Protein AF-A0A914GQT9-F1 (afdb_monomer)

Sequence (145 aa):
MSERVRVIREMFINALGPTMSNDQKHQLEELINNDTLSKHELNVKIKELCKESGDETMKKYSDIINTFVLNETKILKKLKNVGDRFEPETRMLLPDAAKIYGNQSISYQKEFEQLKELFDNASSVVKSDLKLFGEPFTFIAKDFI

Structure (mmCIF, N/CA/C/O backbone):
data_AF-A0A914GQT9-F1
#
_entry.id   AF-A0A914GQT9-F1
#
loop_
_atom_site.group_PDB
_atom_site.id
_atom_site.type_symbol
_atom_site.label_atom_id
_atom_site.label_alt_id
_atom_site.label_comp_id
_atom_site.label_asym_id
_atom_site.label_entity_id
_atom_site.label_seq_id
_atom_site.pdbx_PDB_ins_code
_atom_site.Cartn_x
_atom_site.Cartn_y
_atom_site.Cartn_z
_atom_site.occupancy
_atom_site.B_iso_or_equiv
_atom_site.auth_seq_id
_atom_site.auth_comp_id
_atom_site.auth_asym_id
_atom_site.auth_atom_id
_atom_site.pdbx_PDB_model_num
ATOM 1 N N . MET A 1 1 ? -10.585 -8.472 -8.591 1.00 59.91 1 MET A N 1
ATOM 2 C CA . MET A 1 1 ? -9.825 -7.881 -7.470 1.00 59.91 1 MET A CA 1
ATOM 3 C C . MET A 1 1 ? -8.425 -8.466 -7.504 1.00 59.91 1 MET A C 1
ATOM 5 O O . MET A 1 1 ? -8.332 -9.683 -7.623 1.00 59.91 1 MET A O 1
ATOM 9 N N . SER A 1 2 ? -7.374 -7.641 -7.492 1.00 66.81 2 SER A N 1
ATOM 10 C CA . SER A 1 2 ? -5.992 -8.148 -7.481 1.00 66.81 2 SER A CA 1
ATOM 11 C C . SER A 1 2 ? -5.634 -8.761 -6.127 1.00 66.81 2 SER A C 1
ATOM 13 O O . SER A 1 2 ? -6.196 -8.385 -5.092 1.00 66.81 2 SER A O 1
ATOM 15 N N . GLU A 1 3 ? -4.680 -9.691 -6.127 1.00 67.12 3 GLU A N 1
ATOM 16 C CA . GLU A 1 3 ? -4.206 -10.349 -4.907 1.00 67.12 3 GLU A CA 1
ATOM 17 C C . GLU A 1 3 ? -3.615 -9.332 -3.927 1.00 67.12 3 GLU A C 1
ATOM 19 O O . GLU A 1 3 ? -3.812 -9.406 -2.715 1.00 67.12 3 GLU A O 1
ATOM 24 N N . ARG A 1 4 ? -2.959 -8.302 -4.461 1.00 66.62 4 ARG A N 1
ATOM 25 C CA . ARG A 1 4 ? -2.413 -7.205 -3.671 1.00 66.62 4 ARG A CA 1
ATOM 26 C C . ARG A 1 4 ? -3.483 -6.428 -2.906 1.00 66.62 4 ARG A C 1
ATOM 28 O O . ARG A 1 4 ? -3.299 -6.145 -1.723 1.00 66.62 4 ARG A O 1
ATOM 35 N N . VAL A 1 5 ? -4.584 -6.075 -3.568 1.00 68.44 5 VAL A N 1
ATOM 36 C CA . VAL A 1 5 ? -5.698 -5.368 -2.920 1.00 68.44 5 VAL A CA 1
ATOM 37 C C . VAL A 1 5 ? -6.286 -6.242 -1.807 1.00 68.44 5 VAL A C 1
ATOM 39 O O . VAL A 1 5 ? -6.544 -5.739 -0.716 1.00 68.44 5 VAL A O 1
ATOM 42 N N . ARG A 1 6 ? -6.388 -7.559 -2.031 1.00 77.44 6 ARG A N 1
ATOM 43 C CA . ARG A 1 6 ? -6.822 -8.525 -1.011 1.00 77.44 6 ARG A CA 1
ATOM 44 C C . ARG A 1 6 ? -5.895 -8.564 0.207 1.00 77.44 6 ARG A C 1
ATOM 46 O O . ARG A 1 6 ? -6.377 -8.420 1.324 1.00 77.44 6 ARG A O 1
ATOM 53 N N . VAL A 1 7 ? -4.580 -8.685 0.014 1.00 76.50 7 VAL A N 1
ATOM 54 C CA . VAL A 1 7 ? -3.605 -8.743 1.123 1.00 76.50 7 VAL A CA 1
ATOM 55 C C . VAL A 1 7 ? -3.626 -7.465 1.967 1.00 76.50 7 VAL A C 1
ATOM 57 O O . VAL A 1 7 ? -3.568 -7.532 3.195 1.00 76.50 7 VAL A O 1
ATOM 60 N N . ILE A 1 8 ? -3.731 -6.294 1.330 1.00 75.81 8 ILE A N 1
ATOM 61 C CA . ILE A 1 8 ? -3.830 -5.012 2.045 1.00 75.81 8 ILE A CA 1
ATOM 62 C C . ILE A 1 8 ? -5.115 -4.975 2.884 1.00 75.81 8 ILE A C 1
ATOM 64 O O . ILE A 1 8 ? -5.066 -4.614 4.059 1.00 75.81 8 ILE A O 1
ATOM 68 N N . ARG A 1 9 ? -6.247 -5.404 2.310 1.00 80.56 9 ARG A N 1
ATOM 69 C CA . ARG A 1 9 ? -7.538 -5.501 3.010 1.00 80.56 9 ARG A CA 1
ATOM 70 C C . ARG A 1 9 ? -7.456 -6.428 4.223 1.00 80.56 9 ARG A C 1
ATOM 72 O O . ARG A 1 9 ? -7.802 -6.019 5.329 1.00 80.56 9 ARG A O 1
ATOM 79 N N . GLU A 1 10 ? -6.945 -7.643 4.037 1.00 83.50 10 GLU A N 1
ATOM 80 C CA . GLU A 1 10 ? -6.802 -8.637 5.107 1.00 83.50 10 GLU A CA 1
ATOM 81 C C . GLU A 1 10 ? -5.892 -8.143 6.235 1.00 83.50 10 GLU A C 1
ATOM 83 O O . GLU A 1 10 ? -6.184 -8.374 7.406 1.00 83.50 10 GLU A O 1
ATOM 88 N N . MET A 1 11 ? -4.820 -7.413 5.914 1.00 84.12 11 MET A N 1
ATOM 89 C CA . MET A 1 11 ? -3.932 -6.830 6.920 1.00 84.12 11 MET A CA 1
ATOM 90 C C . MET A 1 11 ? -4.673 -5.851 7.840 1.00 84.12 11 MET A C 1
ATOM 92 O O . MET A 1 11 ? -4.552 -5.960 9.061 1.00 84.12 11 MET A O 1
ATOM 96 N N . PHE A 1 12 ? -5.456 -4.924 7.276 1.00 86.94 12 PHE A N 1
ATOM 97 C CA . PHE A 1 12 ? -6.241 -3.975 8.070 1.00 86.94 12 PHE A CA 1
ATOM 98 C C . PHE A 1 12 ? -7.328 -4.680 8.888 1.00 86.94 12 PHE A C 1
ATOM 100 O O . PHE A 1 12 ? -7.436 -4.413 10.085 1.00 86.94 12 PHE A O 1
ATOM 107 N N . ILE A 1 13 ? -8.077 -5.616 8.291 1.00 88.94 13 ILE A N 1
ATOM 108 C CA . ILE A 1 13 ? -9.122 -6.379 8.999 1.00 88.94 13 ILE A CA 1
ATOM 109 C C . ILE A 1 13 ? -8.525 -7.162 10.170 1.00 88.94 13 ILE A C 1
ATOM 111 O O . ILE A 1 13 ? -9.014 -7.064 11.293 1.00 88.94 13 ILE A O 1
ATOM 115 N N . ASN A 1 14 ? -7.455 -7.922 9.934 1.00 88.69 14 ASN A N 1
ATOM 116 C CA . ASN A 1 14 ? -6.885 -8.810 10.946 1.00 88.69 14 ASN A CA 1
ATOM 117 C C . ASN A 1 14 ? -6.236 -8.038 12.097 1.00 88.69 14 ASN A C 1
ATOM 119 O O . ASN A 1 14 ? -6.279 -8.481 13.245 1.00 88.69 14 ASN A O 1
ATOM 123 N N . ALA A 1 15 ? -5.628 -6.889 11.803 1.00 88.62 15 ALA A N 1
ATOM 124 C CA . ALA A 1 15 ? -4.958 -6.091 12.817 1.00 88.62 15 ALA A CA 1
ATOM 125 C C . ALA A 1 15 ? -5.938 -5.220 13.620 1.00 88.62 15 ALA A C 1
ATOM 127 O O . ALA A 1 15 ? -5.841 -5.179 14.848 1.00 88.62 15 ALA A O 1
ATOM 128 N N . LEU A 1 16 ? -6.878 -4.543 12.952 1.00 92.31 16 LEU A N 1
ATOM 129 C CA . LEU A 1 16 ? -7.784 -3.578 13.586 1.00 92.31 16 LEU A CA 1
ATOM 130 C C . LEU A 1 16 ? -9.098 -4.204 14.051 1.00 92.31 16 LEU A C 1
ATOM 132 O O . LEU A 1 16 ? -9.618 -3.831 15.098 1.00 92.31 16 LEU A O 1
ATOM 136 N N . GLY A 1 17 ? -9.619 -5.185 13.314 1.00 89.88 17 GLY A N 1
ATOM 137 C CA . GLY A 1 17 ? -10.896 -5.829 13.609 1.00 89.88 17 GLY A CA 1
ATOM 138 C C . GLY A 1 17 ? -11.024 -6.287 15.065 1.00 89.88 17 GLY A C 1
ATOM 139 O O . GLY A 1 17 ? -12.020 -5.953 15.699 1.00 89.88 17 GLY A O 1
ATOM 140 N N . PRO A 1 18 ? -10.035 -6.975 15.665 1.00 92.88 18 PRO A N 1
ATOM 141 C CA . PRO A 1 18 ? -10.141 -7.439 17.049 1.00 92.88 18 PRO A CA 1
ATOM 142 C C . PRO A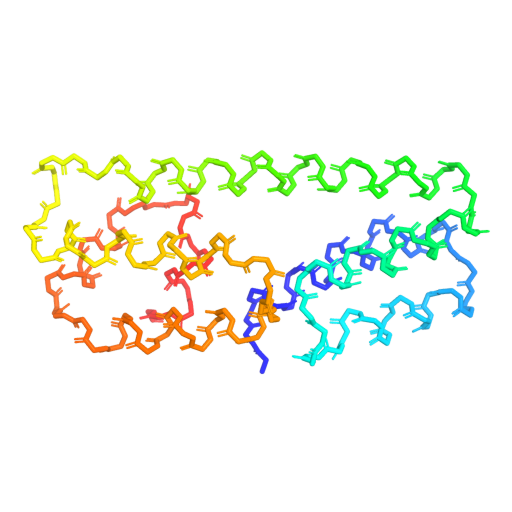 1 18 ? -10.364 -6.343 18.106 1.00 92.88 18 PRO A C 1
ATOM 144 O O . PRO A 1 18 ? -10.824 -6.671 19.195 1.00 92.88 18 PRO A O 1
ATOM 147 N N . THR A 1 19 ? -10.050 -5.076 17.816 1.00 92.12 19 THR A N 1
ATOM 148 C CA . THR A 1 19 ? -10.181 -3.947 18.761 1.00 92.12 19 THR A CA 1
ATOM 149 C C . THR A 1 19 ? -11.346 -3.015 18.432 1.00 92.12 19 THR A C 1
ATOM 151 O O . THR A 1 19 ? -11.537 -2.003 19.100 1.00 92.12 19 THR A O 1
ATOM 154 N N . MET A 1 20 ? -12.130 -3.348 17.408 1.00 93.94 20 MET A N 1
ATOM 155 C CA . MET A 1 20 ? -13.268 -2.566 16.936 1.00 93.94 20 MET A CA 1
ATOM 156 C C . MET A 1 20 ? -14.601 -3.221 17.322 1.00 93.94 20 MET A C 1
ATOM 158 O O . MET A 1 20 ? -14.709 -4.450 17.421 1.00 93.94 20 MET A O 1
ATOM 162 N N . SER A 1 21 ? -15.644 -2.403 17.497 1.00 94.38 21 SER A N 1
ATOM 163 C CA . SER A 1 21 ? -17.026 -2.893 17.608 1.00 94.38 21 SER A CA 1
ATOM 164 C C . SER A 1 21 ? -17.496 -3.534 16.293 1.00 94.38 21 SER A C 1
ATOM 166 O O . SER A 1 21 ? -16.861 -3.377 15.253 1.00 94.38 21 SER A O 1
ATOM 168 N N . ASN A 1 22 ? -18.620 -4.256 16.305 1.00 93.75 22 ASN A N 1
ATOM 169 C CA . ASN A 1 22 ? -19.157 -4.856 15.075 1.00 93.75 22 ASN A CA 1
ATOM 170 C C . ASN A 1 22 ? -19.532 -3.800 14.024 1.00 93.75 22 ASN A C 1
ATOM 172 O O . ASN A 1 22 ? -19.224 -3.989 12.851 1.00 93.75 22 ASN A O 1
ATOM 176 N N . ASP A 1 23 ? -20.105 -2.673 14.448 1.00 94.44 23 ASP A N 1
ATOM 177 C CA . ASP A 1 23 ? -20.438 -1.569 13.543 1.00 94.44 23 ASP A CA 1
ATOM 178 C C . ASP A 1 23 ? -19.169 -0.955 12.936 1.00 94.44 23 ASP A C 1
ATOM 180 O O . ASP A 1 23 ? -19.098 -0.715 11.734 1.00 94.44 23 ASP A O 1
ATOM 184 N N . GLN A 1 24 ? -18.122 -0.774 13.747 1.00 93.75 24 GLN A N 1
ATOM 185 C CA . GLN A 1 24 ? -16.835 -0.249 13.284 1.00 93.75 24 GLN A CA 1
ATOM 186 C C . GLN A 1 24 ? -16.108 -1.226 12.357 1.00 93.75 24 GLN A C 1
ATOM 188 O O . GLN A 1 24 ? -15.501 -0.800 11.381 1.00 93.75 24 GLN A O 1
ATOM 193 N N . LYS A 1 25 ? -16.192 -2.537 12.609 1.00 93.19 25 LYS A N 1
ATOM 194 C CA . LYS A 1 25 ? -15.680 -3.559 11.682 1.00 93.19 25 LYS A CA 1
ATOM 195 C C . LYS A 1 25 ? -16.378 -3.473 10.333 1.00 93.19 25 LYS A C 1
ATOM 197 O O . LYS A 1 25 ? -15.705 -3.519 9.310 1.00 93.19 25 LYS A O 1
ATOM 202 N N . HIS A 1 26 ? -17.699 -3.310 10.334 1.00 93.00 26 HIS A N 1
ATOM 203 C CA . HIS A 1 26 ? -18.456 -3.173 9.098 1.00 93.00 26 HIS A CA 1
ATOM 204 C C . HIS A 1 26 ? -18.046 -1.912 8.328 1.00 93.00 26 HIS A C 1
ATOM 206 O O . HIS A 1 26 ? -17.745 -1.987 7.142 1.00 93.00 26 HIS A O 1
ATOM 212 N N . GLN A 1 27 ? -17.912 -0.775 9.017 1.00 93.62 27 GLN A N 1
ATOM 213 C CA . GLN A 1 27 ? -17.402 0.460 8.412 1.00 93.62 27 GLN A CA 1
ATOM 214 C C . GLN A 1 27 ? -15.971 0.303 7.882 1.00 93.62 27 GLN A C 1
ATOM 216 O O . GLN A 1 27 ? -15.658 0.786 6.795 1.00 93.62 27 GLN A O 1
ATOM 221 N N . LEU A 1 28 ? -15.095 -0.392 8.616 1.00 92.69 28 LEU A N 1
ATOM 222 C CA . LEU A 1 28 ? -13.744 -0.699 8.153 1.00 92.69 28 LEU A CA 1
ATOM 223 C C . LEU A 1 28 ? -13.793 -1.515 6.859 1.00 92.69 28 LEU A C 1
ATOM 225 O O . LEU A 1 28 ? -13.101 -1.162 5.908 1.00 92.69 28 LEU A O 1
ATOM 229 N N . GLU A 1 29 ? -14.613 -2.567 6.811 1.00 90.81 29 GLU A N 1
ATOM 230 C CA . GLU A 1 29 ? -14.820 -3.401 5.624 1.00 90.81 29 GLU A CA 1
ATOM 231 C C . GLU A 1 29 ? -15.344 -2.590 4.434 1.00 90.81 29 GLU A C 1
ATOM 233 O O . GLU A 1 29 ? -14.831 -2.733 3.324 1.00 90.81 29 GLU A O 1
ATOM 238 N N . GLU A 1 30 ? -16.315 -1.703 4.639 1.00 91.75 30 GLU A N 1
ATOM 239 C CA . GLU A 1 30 ? -16.822 -0.816 3.587 1.00 91.75 30 GLU A CA 1
ATOM 240 C C . GLU A 1 30 ? -15.734 0.121 3.053 1.00 91.75 30 GLU A C 1
ATOM 242 O O . GLU A 1 30 ? -15.581 0.266 1.838 1.00 91.75 30 GLU A O 1
ATOM 247 N N . LEU A 1 31 ? -14.940 0.728 3.944 1.00 91.31 31 LEU A N 1
ATOM 248 C CA . LEU A 1 31 ? -13.851 1.626 3.564 1.00 91.31 31 LEU A CA 1
ATOM 249 C C . LEU A 1 31 ? -12.793 0.902 2.729 1.00 91.31 31 LEU A C 1
ATOM 251 O O . LEU A 1 31 ? -12.449 1.367 1.645 1.00 91.31 31 LEU A O 1
ATOM 255 N N . ILE A 1 32 ? -12.290 -0.242 3.196 1.00 86.31 32 ILE A N 1
ATOM 256 C CA . ILE A 1 32 ? -11.214 -0.970 2.503 1.00 86.31 32 ILE A CA 1
ATOM 257 C C . ILE A 1 32 ? -11.681 -1.618 1.194 1.00 86.31 32 ILE A C 1
ATOM 259 O O . ILE A 1 32 ? -10.856 -1.872 0.312 1.00 86.31 32 ILE A O 1
ATOM 263 N N . ASN A 1 33 ? -12.985 -1.891 1.063 1.00 85.94 33 ASN A N 1
ATOM 264 C CA . ASN A 1 33 ? -13.589 -2.414 -0.159 1.00 85.94 33 ASN A CA 1
ATOM 265 C C . ASN A 1 33 ? -13.954 -1.318 -1.170 1.00 85.94 33 ASN A C 1
ATOM 267 O O . ASN A 1 33 ? -14.358 -1.634 -2.289 1.00 85.94 33 ASN A O 1
ATOM 271 N N . ASN A 1 34 ? -13.790 -0.044 -0.810 1.00 87.00 34 ASN A N 1
ATOM 272 C CA . ASN A 1 34 ? -14.093 1.071 -1.686 1.00 87.00 34 ASN A CA 1
ATOM 273 C C . ASN A 1 34 ? -12.945 1.343 -2.675 1.00 87.00 34 ASN A C 1
ATOM 275 O O . ASN A 1 34 ? -11.945 1.979 -2.346 1.00 87.00 34 ASN A O 1
ATOM 279 N N . ASP A 1 35 ? -13.135 0.923 -3.925 1.00 84.25 35 ASP A N 1
ATOM 280 C CA . ASP A 1 35 ? -12.145 1.090 -4.999 1.00 84.25 35 ASP A CA 1
ATOM 281 C C . ASP A 1 35 ? -12.077 2.517 -5.579 1.00 84.25 35 ASP A C 1
ATOM 283 O O . ASP A 1 35 ? -11.216 2.804 -6.418 1.00 84.25 35 ASP A O 1
ATOM 287 N N . THR A 1 36 ? -12.966 3.417 -5.139 1.00 87.06 36 THR A N 1
ATOM 288 C CA . THR A 1 36 ? -13.031 4.815 -5.603 1.00 87.06 36 THR A CA 1
ATOM 289 C C . THR A 1 36 ? -12.219 5.772 -4.739 1.00 87.06 36 THR A C 1
ATOM 291 O O . THR A 1 36 ? -11.771 6.801 -5.240 1.00 87.06 36 THR A O 1
ATOM 294 N N . LEU A 1 37 ? -11.989 5.431 -3.468 1.00 89.62 37 LEU A N 1
ATOM 295 C CA . LEU A 1 37 ? -11.176 6.250 -2.574 1.00 89.62 37 LEU A CA 1
ATOM 296 C C . LEU A 1 37 ? -9.708 6.194 -2.991 1.00 89.62 37 LEU A C 1
ATOM 298 O O . LEU A 1 37 ? -9.143 5.117 -3.212 1.00 89.62 37 LEU A O 1
ATOM 302 N N . SER A 1 38 ? -9.060 7.356 -3.043 1.00 92.12 38 SER A N 1
ATOM 303 C CA . SER A 1 38 ? -7.605 7.404 -3.160 1.00 92.12 38 SER A CA 1
ATOM 304 C C . SER A 1 38 ? -6.940 6.775 -1.933 1.00 92.12 38 SER A C 1
ATOM 306 O O . SER A 1 38 ? -7.515 6.731 -0.843 1.00 92.12 38 SER A O 1
ATOM 308 N N . LYS A 1 39 ? -5.691 6.315 -2.079 1.00 88.75 39 LYS A N 1
ATOM 309 C 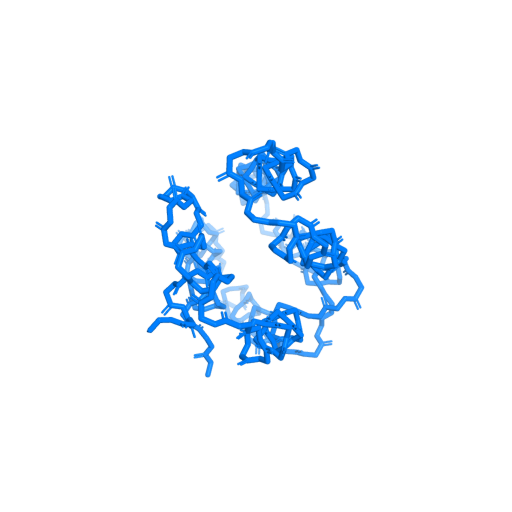CA . LYS A 1 39 ? -4.902 5.791 -0.950 1.00 88.75 39 LYS A CA 1
ATOM 310 C C . LYS A 1 39 ? -4.832 6.787 0.209 1.00 88.75 39 LYS A C 1
ATOM 312 O O . LYS A 1 39 ? -4.927 6.389 1.369 1.00 88.75 39 LYS A O 1
ATOM 317 N N . HIS A 1 40 ? -4.696 8.077 -0.100 1.00 90.69 40 HIS A N 1
ATOM 318 C CA . HIS A 1 40 ? -4.705 9.128 0.908 1.00 90.69 40 HIS A CA 1
ATOM 319 C C . HIS A 1 40 ? -6.046 9.209 1.649 1.00 90.69 40 HIS A C 1
ATOM 321 O O . HIS A 1 40 ? -6.061 9.147 2.876 1.00 90.69 40 HIS A O 1
ATOM 327 N N . GLU A 1 41 ? -7.162 9.301 0.922 1.00 92.88 41 GLU A N 1
ATOM 328 C CA . GLU A 1 41 ? -8.499 9.390 1.523 1.00 92.88 41 GLU A CA 1
ATOM 329 C C . GLU A 1 41 ? -8.838 8.148 2.346 1.00 92.88 41 GLU A C 1
ATOM 331 O O . GLU A 1 41 ? -9.361 8.270 3.452 1.00 92.88 41 GLU A O 1
ATOM 336 N N . LEU A 1 42 ? -8.497 6.959 1.842 1.00 91.31 42 LEU A N 1
ATOM 337 C CA . LEU A 1 42 ? -8.686 5.705 2.561 1.00 91.31 42 LEU A CA 1
ATOM 338 C C . LEU A 1 42 ? -7.940 5.723 3.901 1.00 91.31 42 LEU A C 1
ATOM 340 O O . LEU A 1 42 ? -8.533 5.443 4.941 1.00 91.31 42 LEU A O 1
ATOM 344 N N . ASN A 1 43 ? -6.662 6.113 3.893 1.00 90.19 43 ASN A N 1
ATOM 345 C CA . ASN A 1 43 ? -5.859 6.214 5.112 1.00 90.19 43 ASN A CA 1
ATOM 346 C C . ASN A 1 43 ? -6.432 7.242 6.099 1.00 90.19 43 ASN A C 1
ATOM 348 O O . ASN A 1 43 ? -6.451 6.986 7.301 1.00 90.19 43 ASN A O 1
ATOM 352 N N . VAL A 1 44 ? -6.911 8.393 5.617 1.00 93.06 44 VAL A N 1
ATOM 353 C CA . VAL A 1 44 ? -7.541 9.411 6.475 1.00 93.06 44 VAL A CA 1
ATOM 354 C C . VAL A 1 44 ? -8.793 8.850 7.149 1.00 93.06 44 VAL A C 1
ATOM 356 O O . VAL A 1 44 ? -8.891 8.913 8.373 1.00 93.06 44 VAL A O 1
ATOM 359 N N . LYS A 1 45 ? -9.697 8.222 6.389 1.00 94.75 45 LYS A N 1
ATOM 360 C CA . LYS A 1 45 ? -10.947 7.671 6.932 1.00 94.75 45 LYS A CA 1
ATOM 361 C C . LYS A 1 45 ? -10.716 6.515 7.905 1.00 94.75 45 LYS A C 1
ATOM 363 O O . LYS A 1 45 ? -11.345 6.466 8.957 1.00 94.75 45 LYS A O 1
ATOM 368 N N . ILE A 1 46 ? -9.782 5.609 7.602 1.00 93.44 46 ILE A N 1
ATOM 369 C CA . ILE A 1 46 ? -9.421 4.521 8.528 1.00 93.44 46 ILE A CA 1
ATOM 370 C C . ILE A 1 46 ? -8.817 5.097 9.811 1.00 93.44 46 ILE A C 1
ATOM 372 O O . ILE A 1 46 ? -9.142 4.631 10.901 1.00 93.44 46 ILE A O 1
ATOM 376 N N . LYS A 1 47 ? -7.969 6.127 9.711 1.00 94.25 47 LYS A N 1
ATOM 377 C CA . LYS A 1 47 ? -7.390 6.796 10.883 1.00 94.25 47 LYS A CA 1
ATOM 378 C C . LYS A 1 47 ? -8.463 7.429 11.769 1.00 94.25 47 LYS A C 1
ATOM 380 O O . LYS A 1 47 ? -8.364 7.332 12.990 1.00 94.25 47 LYS A O 1
ATOM 385 N N . GLU A 1 48 ? -9.452 8.089 11.173 1.00 94.75 48 GLU A N 1
ATOM 386 C CA . GLU A 1 48 ? -10.588 8.673 11.894 1.00 94.75 48 GLU A CA 1
ATOM 387 C C . GLU A 1 48 ? -11.388 7.590 12.621 1.00 94.75 48 GLU A C 1
ATOM 389 O O . GLU A 1 48 ? -11.560 7.683 13.836 1.00 94.75 48 GLU A O 1
ATOM 394 N N . LEU A 1 49 ? -11.732 6.506 11.922 1.00 94.06 49 LEU A N 1
ATOM 395 C CA . LEU A 1 49 ? -12.413 5.353 12.509 1.00 94.06 49 LEU A CA 1
ATOM 396 C C . LEU A 1 49 ? -11.625 4.757 13.688 1.00 94.06 49 LEU A C 1
ATOM 398 O O . LEU A 1 49 ? -12.173 4.517 14.760 1.00 94.06 49 LEU A O 1
ATOM 402 N N . CYS A 1 50 ? -10.312 4.574 13.527 1.00 93.69 50 CYS A N 1
ATOM 403 C CA . CYS A 1 50 ? -9.452 4.051 14.589 1.00 93.69 50 CYS A CA 1
ATOM 404 C C . CYS A 1 50 ? -9.416 4.972 15.815 1.00 93.69 50 CYS A C 1
ATOM 406 O O . CYS A 1 50 ? -9.342 4.482 16.942 1.00 93.69 50 CYS A O 1
ATOM 408 N N . LYS A 1 51 ? -9.477 6.294 15.609 1.00 93.25 51 LYS A N 1
ATOM 409 C CA . LYS A 1 51 ? -9.487 7.290 16.687 1.00 93.25 51 LYS A CA 1
ATOM 410 C C . LYS A 1 51 ? -10.769 7.204 17.511 1.00 93.25 51 LYS A C 1
ATOM 412 O O . LYS A 1 51 ? -10.711 7.354 18.727 1.00 93.25 51 LYS A O 1
ATOM 417 N N . GLU A 1 52 ? -11.897 6.933 16.865 1.00 92.56 52 GLU A N 1
ATOM 418 C CA . GLU A 1 52 ? -13.188 6.714 17.527 1.00 92.56 52 GLU A CA 1
ATOM 419 C C . GLU A 1 52 ? -13.242 5.375 18.277 1.00 92.56 52 GLU A C 1
ATOM 421 O O . GLU A 1 52 ? -13.893 5.272 19.315 1.00 92.56 52 GLU A O 1
ATOM 426 N N . SER A 1 53 ? -12.526 4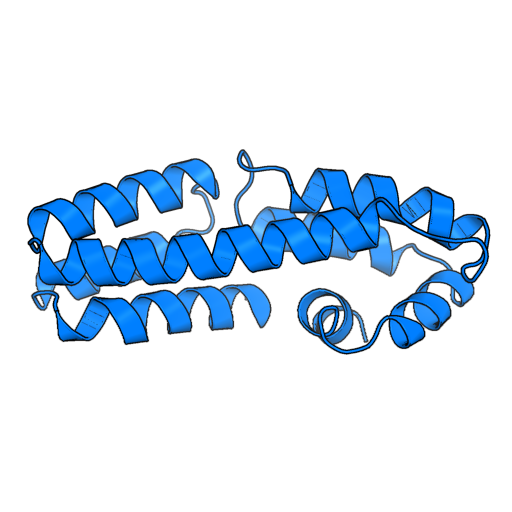.354 17.796 1.00 90.19 53 SER A N 1
ATOM 427 C CA . SER A 1 53 ? -12.399 3.047 18.460 1.00 90.19 53 SER A CA 1
ATOM 428 C C . SER A 1 53 ? -11.491 3.044 19.697 1.00 90.19 53 SER A C 1
ATOM 430 O O . SER A 1 53 ? -11.536 2.088 20.469 1.00 90.19 53 SER A O 1
ATOM 432 N N . GLY A 1 54 ? -10.658 4.071 19.892 1.00 92.12 54 GLY A N 1
ATOM 433 C CA . GLY A 1 54 ? -9.811 4.240 21.077 1.00 92.12 54 GLY A CA 1
ATOM 434 C C . GLY A 1 54 ? -8.316 3.958 20.875 1.00 92.12 54 GLY A C 1
ATOM 435 O O . GLY A 1 54 ? -7.848 3.569 19.802 1.00 92.12 54 GLY A O 1
ATOM 436 N N . ASP A 1 55 ? -7.547 4.175 21.945 1.00 93.00 55 ASP A N 1
ATOM 437 C CA . ASP A 1 55 ? -6.079 4.260 21.897 1.00 93.00 55 ASP A CA 1
ATOM 438 C C . ASP A 1 55 ? -5.388 2.964 21.450 1.00 93.00 55 ASP A C 1
ATOM 440 O O . ASP A 1 55 ? -4.389 3.014 20.728 1.00 93.00 55 ASP A O 1
ATOM 444 N N . GLU A 1 56 ? -5.915 1.795 21.832 1.00 93.44 56 GLU A N 1
ATOM 445 C CA . GLU A 1 56 ? -5.356 0.507 21.399 1.00 93.44 56 GLU A CA 1
ATOM 446 C C . GLU A 1 56 ? -5.459 0.345 19.876 1.00 93.44 56 GLU A C 1
ATOM 448 O O . GLU A 1 56 ? -4.479 -0.008 19.214 1.00 93.44 56 GLU A O 1
ATOM 453 N N . THR A 1 57 ? -6.621 0.668 19.306 1.00 92.56 57 THR A N 1
ATOM 454 C CA . THR A 1 57 ? -6.863 0.608 17.861 1.00 92.56 57 THR A CA 1
ATOM 455 C C . THR A 1 57 ? -5.967 1.596 17.118 1.00 92.56 57 THR A C 1
ATOM 457 O O . THR A 1 57 ? -5.345 1.237 16.117 1.00 92.56 57 THR A O 1
ATOM 460 N N . MET A 1 58 ? -5.808 2.816 17.642 1.00 94.75 58 MET A N 1
ATOM 461 C CA . MET A 1 58 ? -4.885 3.807 17.075 1.00 94.75 58 MET A CA 1
ATOM 462 C C . MET A 1 58 ? -3.422 3.370 17.112 1.00 94.75 58 MET A C 1
ATOM 464 O O . MET A 1 58 ? -2.666 3.659 16.175 1.00 94.75 58 MET A O 1
ATOM 468 N N . LYS A 1 59 ? -3.007 2.658 18.163 1.00 93.56 59 LYS A N 1
ATOM 469 C CA . LYS A 1 59 ? -1.663 2.083 18.237 1.00 93.56 59 LYS A CA 1
ATOM 470 C C . LYS A 1 59 ? -1.461 1.034 17.143 1.00 93.56 59 LYS A C 1
ATOM 472 O O . LYS A 1 59 ? -0.499 1.142 16.386 1.00 93.56 59 LYS A O 1
ATOM 47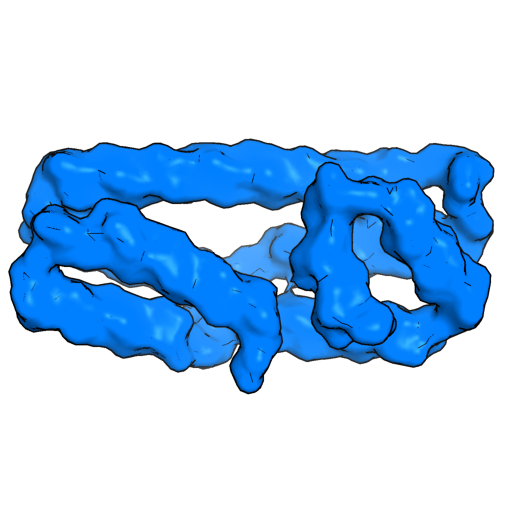7 N N . LYS A 1 60 ? -2.402 0.094 16.988 1.00 92.75 60 LYS A N 1
ATOM 478 C CA . LYS A 1 60 ? -2.341 -0.923 15.923 1.00 92.75 60 LYS A CA 1
ATOM 479 C C . LYS A 1 60 ? -2.337 -0.296 14.530 1.00 92.75 60 LYS A C 1
ATOM 481 O O . LYS A 1 60 ? -1.529 -0.688 13.694 1.00 92.75 60 LYS A O 1
ATOM 486 N N . TYR A 1 61 ? -3.165 0.721 14.295 1.00 92.56 61 TYR A N 1
ATOM 487 C CA . TYR A 1 61 ? -3.145 1.490 13.049 1.00 92.56 61 TYR A CA 1
ATOM 488 C C . TYR A 1 61 ? -1.765 2.103 12.782 1.00 92.56 61 TYR A C 1
ATOM 490 O O . TYR A 1 61 ? -1.227 1.976 11.683 1.00 92.56 61 TYR A O 1
ATOM 498 N N . SER A 1 62 ? -1.155 2.719 13.796 1.00 90.50 62 SER A N 1
ATOM 499 C CA . SER A 1 62 ? 0.175 3.324 13.670 1.00 90.50 62 SER A CA 1
ATOM 500 C C . SER A 1 62 ? 1.251 2.289 13.323 1.00 90.50 62 SER A C 1
ATOM 502 O O . SER A 1 62 ? 2.092 2.553 12.465 1.00 90.50 62 SER A O 1
ATOM 504 N N . ASP A 1 63 ? 1.201 1.097 13.922 1.00 88.62 63 ASP A N 1
ATOM 505 C CA . ASP A 1 63 ? 2.139 0.004 13.635 1.00 88.62 63 ASP A CA 1
ATOM 506 C C . ASP A 1 63 ? 2.007 -0.511 12.189 1.00 88.62 63 ASP A C 1
ATOM 508 O O . ASP A 1 63 ? 3.016 -0.727 11.503 1.00 88.62 63 ASP A O 1
ATOM 512 N N . ILE A 1 64 ? 0.770 -0.638 11.690 1.00 86.38 64 ILE A N 1
ATOM 513 C CA . ILE A 1 64 ? 0.487 -1.004 10.292 1.00 86.38 64 ILE A CA 1
ATOM 514 C C . ILE A 1 64 ? 1.066 0.050 9.349 1.00 86.38 64 ILE A C 1
ATOM 516 O O . ILE A 1 64 ? 1.828 -0.288 8.443 1.00 86.38 64 ILE A O 1
ATOM 520 N N . ILE A 1 65 ? 0.747 1.329 9.570 1.00 84.00 65 ILE A N 1
ATOM 521 C CA . ILE A 1 65 ? 1.195 2.419 8.696 1.00 84.00 65 ILE A CA 1
ATOM 522 C C . ILE A 1 65 ? 2.715 2.547 8.706 1.00 84.00 65 ILE A C 1
ATOM 524 O O . ILE A 1 65 ? 3.312 2.686 7.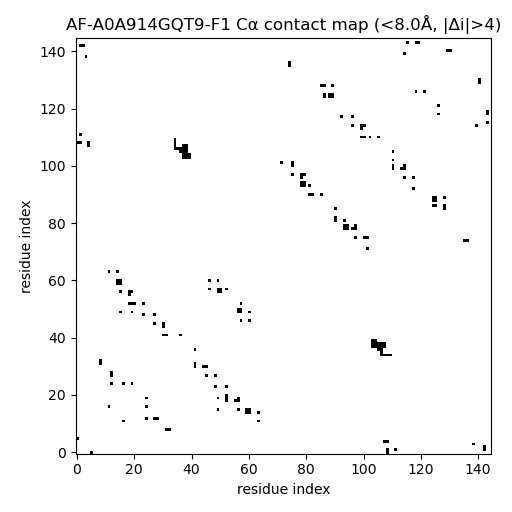643 1.00 84.00 65 ILE A O 1
ATOM 528 N N . ASN A 1 66 ? 3.366 2.431 9.863 1.00 80.69 66 ASN A N 1
ATOM 529 C CA . ASN A 1 66 ? 4.825 2.451 9.939 1.00 80.69 66 ASN A CA 1
ATOM 530 C C . ASN A 1 66 ? 5.444 1.306 9.129 1.00 80.69 66 ASN A C 1
ATOM 532 O O . ASN A 1 66 ? 6.390 1.521 8.368 1.00 80.69 66 ASN A O 1
ATOM 536 N N . THR A 1 67 ? 4.879 0.103 9.230 1.00 77.25 67 THR A N 1
ATOM 537 C CA . THR A 1 67 ? 5.313 -1.046 8.424 1.00 77.25 67 THR A CA 1
ATOM 538 C C . THR A 1 67 ? 5.108 -0.787 6.931 1.00 77.25 67 THR A C 1
ATOM 540 O O . THR A 1 67 ? 5.997 -1.064 6.120 1.00 77.25 67 THR A O 1
ATOM 543 N N . PHE A 1 68 ? 3.966 -0.205 6.560 1.00 74.62 68 PHE A N 1
ATOM 544 C CA . PHE A 1 68 ? 3.631 0.111 5.178 1.00 74.62 68 PHE A CA 1
ATOM 545 C C . PHE A 1 68 ? 4.568 1.165 4.586 1.00 74.62 68 PHE A C 1
ATOM 547 O O . PHE A 1 68 ? 5.153 0.932 3.533 1.00 74.62 68 PHE A O 1
ATOM 554 N N . VAL A 1 69 ? 4.799 2.271 5.296 1.00 71.38 69 VAL A N 1
ATOM 555 C CA . VAL A 1 69 ? 5.707 3.356 4.892 1.00 71.38 69 VAL A CA 1
ATOM 556 C C . VAL A 1 69 ? 7.142 2.854 4.753 1.00 71.38 69 VAL A C 1
ATOM 558 O O . VAL A 1 69 ? 7.830 3.195 3.787 1.00 71.38 69 VAL A O 1
ATOM 561 N N . LEU A 1 70 ? 7.612 2.010 5.678 1.00 69.00 70 LEU A N 1
ATOM 562 C CA . LEU A 1 70 ? 8.943 1.407 5.586 1.00 69.00 70 LEU A CA 1
ATOM 563 C C . LEU A 1 70 ? 9.070 0.506 4.352 1.00 69.00 70 LEU A C 1
ATOM 565 O O . LEU A 1 70 ? 10.093 0.547 3.663 1.00 69.00 70 LEU A O 1
ATOM 569 N N . ASN A 1 71 ? 8.044 -0.289 4.052 1.00 72.19 71 ASN A N 1
ATOM 570 C CA . ASN A 1 71 ? 8.031 -1.160 2.879 1.00 72.19 71 ASN A CA 1
ATOM 571 C C . ASN A 1 71 ? 7.901 -0.368 1.572 1.00 72.19 71 ASN A C 1
ATOM 573 O O . ASN A 1 71 ? 8.667 -0.613 0.643 1.00 72.19 71 ASN A O 1
ATOM 577 N N . GLU A 1 72 ? 7.024 0.632 1.517 1.00 74.31 72 GLU A N 1
ATOM 578 C CA . GLU A 1 72 ? 6.877 1.554 0.389 1.00 74.31 72 GLU A CA 1
ATOM 579 C C . GLU A 1 72 ? 8.187 2.294 0.113 1.00 74.31 72 GLU A C 1
ATOM 581 O O . GLU A 1 72 ? 8.661 2.306 -1.020 1.00 74.31 72 GLU A O 1
ATOM 586 N N . THR A 1 73 ? 8.853 2.807 1.148 1.00 74.88 73 THR A N 1
ATOM 587 C CA . THR A 1 73 ? 10.160 3.463 1.008 1.00 74.88 73 THR A CA 1
ATOM 588 C C . THR A 1 73 ? 11.214 2.504 0.455 1.00 74.88 73 THR A C 1
ATOM 590 O O . THR A 1 73 ? 11.988 2.876 -0.431 1.00 74.88 73 THR A O 1
ATOM 593 N N . LYS A 1 74 ? 11.250 1.252 0.935 1.00 73.88 74 LYS A N 1
ATOM 594 C CA . LYS A 1 74 ? 12.162 0.218 0.413 1.00 73.88 74 LYS A CA 1
ATOM 595 C C . LYS A 1 74 ? 11.878 -0.088 -1.059 1.00 73.88 74 LYS A C 1
ATOM 597 O O . LYS A 1 74 ? 12.826 -0.172 -1.838 1.00 73.88 74 LYS A O 1
ATOM 602 N N . ILE A 1 75 ? 10.610 -0.231 -1.439 1.00 74.81 75 ILE A N 1
ATOM 603 C CA . ILE A 1 75 ? 10.189 -0.509 -2.818 1.00 74.81 75 ILE A CA 1
ATOM 604 C C . ILE A 1 75 ? 10.546 0.670 -3.724 1.00 74.81 75 ILE A C 1
ATOM 606 O O . ILE A 1 75 ? 11.268 0.485 -4.700 1.00 74.81 75 ILE A O 1
ATOM 610 N N . LEU A 1 76 ? 10.157 1.892 -3.357 1.00 75.31 76 LEU A N 1
ATOM 611 C CA . LEU A 1 76 ? 10.474 3.108 -4.107 1.00 75.31 76 LEU A CA 1
ATOM 612 C C . LEU A 1 76 ? 11.983 3.309 -4.260 1.00 75.31 76 LEU A C 1
ATOM 614 O O . LEU A 1 76 ? 12.445 3.675 -5.337 1.00 75.31 76 LEU A O 1
ATOM 618 N N . LYS A 1 77 ? 12.775 3.038 -3.216 1.00 75.19 77 LYS A N 1
ATOM 619 C CA . LYS A 1 77 ? 14.239 3.113 -3.296 1.00 75.19 77 LYS A CA 1
ATOM 620 C C . LYS A 1 77 ? 14.800 2.090 -4.283 1.00 75.19 77 LYS A C 1
ATOM 622 O O . LYS A 1 77 ? 15.705 2.426 -5.037 1.00 75.19 77 LYS A O 1
ATOM 627 N N . LYS A 1 78 ? 14.268 0.865 -4.308 1.00 73.19 78 LYS A N 1
ATOM 628 C CA . LYS A 1 78 ? 14.685 -0.164 -5.273 1.00 73.19 78 LYS A CA 1
ATOM 629 C C . LYS A 1 78 ? 14.255 0.166 -6.708 1.00 73.19 78 LYS A C 1
ATOM 631 O O . LYS A 1 78 ? 15.042 -0.067 -7.616 1.00 73.19 78 LYS A O 1
ATOM 636 N N . LEU A 1 79 ? 13.063 0.736 -6.898 1.00 72.12 79 LEU A N 1
ATOM 637 C CA . LEU A 1 79 ? 12.571 1.188 -8.205 1.00 72.12 79 LEU A CA 1
ATOM 638 C C . LEU A 1 79 ? 13.340 2.404 -8.742 1.00 72.12 79 LEU A C 1
ATOM 640 O O . LEU A 1 79 ? 13.479 2.552 -9.947 1.00 72.12 79 LEU A O 1
ATOM 644 N N . LYS A 1 80 ? 13.841 3.278 -7.860 1.00 70.44 80 LYS A N 1
ATOM 645 C CA . LYS A 1 80 ? 14.637 4.458 -8.240 1.00 70.44 80 LYS A CA 1
ATOM 646 C C . LYS A 1 80 ? 16.119 4.140 -8.444 1.00 70.44 80 LYS A C 1
ATOM 648 O O . LYS A 1 80 ?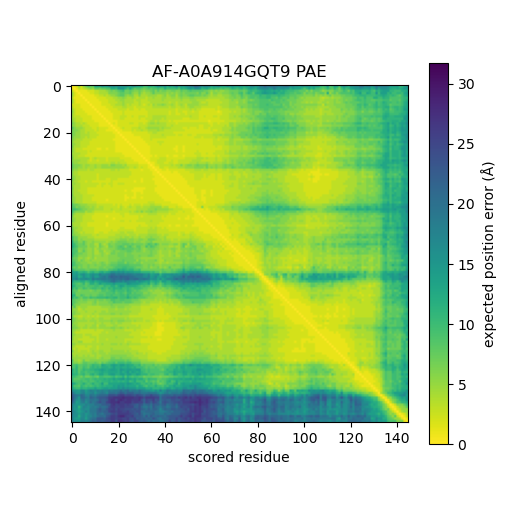 16.755 4.740 -9.300 1.00 70.44 80 LYS A O 1
ATOM 653 N N . ASN A 1 81 ? 16.669 3.196 -7.679 1.00 69.38 81 ASN A N 1
ATOM 654 C CA . ASN A 1 81 ? 18.092 2.843 -7.717 1.00 69.38 81 ASN A CA 1
ATOM 655 C C . ASN A 1 81 ? 18.329 1.588 -8.561 1.00 69.38 81 ASN A C 1
ATOM 657 O O . ASN A 1 81 ? 18.835 0.568 -8.081 1.00 69.38 81 ASN A O 1
ATOM 661 N N . VAL A 1 82 ? 17.931 1.674 -9.824 1.00 68.25 82 VAL A N 1
ATOM 662 C CA . VAL A 1 82 ? 18.113 0.610 -10.806 1.00 68.25 82 VAL A CA 1
ATOM 663 C C . VAL A 1 82 ? 19.548 0.683 -11.324 1.00 68.25 82 VAL A C 1
ATOM 665 O O . VAL A 1 82 ? 19.889 1.563 -12.107 1.00 68.25 82 VAL A O 1
ATOM 668 N N . GLY A 1 83 ? 20.416 -0.195 -10.821 1.00 64.81 83 GLY A N 1
ATOM 669 C CA . GLY A 1 83 ? 21.814 -0.257 -11.258 1.00 64.81 83 GLY A CA 1
ATOM 670 C C . GLY A 1 83 ? 21.976 -0.853 -12.659 1.00 64.81 83 GLY A C 1
ATOM 671 O O . GLY A 1 83 ? 21.021 -1.378 -13.230 1.00 64.81 83 GLY A O 1
ATOM 672 N N . ASP A 1 84 ? 23.210 -0.865 -13.166 1.00 68.88 84 ASP A N 1
ATOM 673 C CA . ASP A 1 84 ? 23.576 -1.396 -14.496 1.00 68.88 84 ASP A CA 1
ATOM 674 C C . ASP A 1 84 ? 23.346 -2.907 -14.673 1.00 68.88 84 ASP A C 1
ATOM 676 O O . ASP A 1 84 ? 23.575 -3.456 -15.742 1.00 68.88 84 ASP A O 1
ATOM 680 N N . ARG A 1 85 ? 22.868 -3.587 -13.627 1.00 71.38 85 ARG A N 1
ATOM 681 C CA . ARG A 1 85 ? 22.463 -4.997 -13.669 1.00 71.38 85 ARG A CA 1
ATOM 682 C C . ARG A 1 85 ? 21.169 -5.252 -14.453 1.00 71.38 85 ARG A C 1
ATOM 684 O O . ARG A 1 85 ? 20.787 -6.406 -14.580 1.00 71.38 85 ARG A O 1
ATOM 691 N N . PHE A 1 86 ? 20.464 -4.195 -14.853 1.00 75.62 86 PHE A N 1
ATOM 692 C CA . PHE A 1 86 ? 19.227 -4.266 -15.621 1.00 75.62 86 PHE A CA 1
ATOM 693 C C . PHE A 1 86 ? 19.432 -3.664 -17.000 1.00 75.62 86 PHE A C 1
ATOM 695 O O . PHE A 1 86 ? 20.142 -2.661 -17.156 1.00 75.62 86 PHE A O 1
ATOM 702 N N . GLU A 1 87 ? 18.749 -4.240 -17.980 1.00 82.44 87 GLU A N 1
ATOM 703 C CA . GLU A 1 87 ? 18.813 -3.770 -19.352 1.00 82.44 87 GLU A CA 1
ATOM 704 C C . GLU A 1 87 ? 18.303 -2.321 -19.457 1.00 82.44 87 GLU A C 1
ATOM 706 O O . GLU A 1 87 ? 17.469 -1.881 -18.651 1.00 82.44 87 GLU A O 1
ATOM 711 N N . PRO A 1 88 ? 18.804 -1.525 -20.422 1.00 84.56 88 PRO A N 1
ATOM 712 C CA . PRO A 1 88 ? 18.421 -0.122 -20.578 1.00 84.56 88 PRO A CA 1
ATOM 713 C C . PRO A 1 88 ? 16.904 0.092 -20.618 1.00 84.56 88 PRO A C 1
ATOM 715 O O . PRO A 1 88 ? 16.401 1.019 -19.988 1.00 84.56 88 PRO A O 1
ATOM 718 N N . GLU A 1 89 ? 16.175 -0.801 -21.286 1.00 81.88 89 GLU A N 1
ATOM 719 C CA . GLU A 1 89 ? 14.715 -0.749 -21.383 1.00 81.88 89 GLU A CA 1
ATOM 720 C C . GLU A 1 89 ? 14.041 -0.858 -20.004 1.00 81.88 89 GLU A C 1
ATOM 722 O O . GLU A 1 89 ? 13.190 -0.042 -19.649 1.00 81.88 89 GLU A O 1
ATOM 727 N N . THR A 1 90 ? 14.491 -1.797 -19.171 1.00 81.00 90 THR A N 1
ATOM 728 C CA . THR A 1 90 ? 14.020 -1.958 -17.790 1.00 81.00 90 THR A CA 1
ATOM 729 C C . THR A 1 90 ? 14.312 -0.708 -16.961 1.00 81.00 90 THR A C 1
ATOM 731 O O . THR A 1 90 ? 13.452 -0.225 -16.221 1.00 81.00 90 THR A O 1
ATOM 734 N N . ARG A 1 91 ? 15.514 -0.134 -17.105 1.00 82.00 91 ARG A N 1
ATOM 735 C CA . ARG A 1 91 ? 15.909 1.099 -16.401 1.00 82.00 91 ARG A CA 1
ATOM 736 C C . ARG A 1 91 ? 15.053 2.305 -16.782 1.00 82.00 91 ARG A C 1
ATOM 738 O O . ARG A 1 91 ? 14.858 3.178 -15.942 1.00 82.00 91 ARG A O 1
ATOM 745 N N . MET A 1 92 ? 14.535 2.350 -18.007 1.00 83.56 92 MET A N 1
ATOM 746 C CA . MET A 1 92 ? 13.646 3.421 -18.463 1.00 83.56 92 MET A CA 1
ATOM 747 C C . MET A 1 92 ? 12.218 3.280 -17.925 1.00 83.56 92 MET A C 1
ATOM 749 O O . MET A 1 92 ? 11.567 4.291 -17.681 1.00 83.56 92 MET A O 1
ATOM 753 N N . LEU A 1 93 ? 11.748 2.053 -17.692 1.00 83.38 93 LEU A N 1
ATOM 754 C CA . LEU A 1 93 ? 10.361 1.764 -17.309 1.00 83.38 93 LEU A CA 1
ATOM 755 C C . LEU A 1 93 ? 10.113 1.847 -15.788 1.00 83.38 93 LEU A C 1
ATOM 757 O O . LEU A 1 93 ? 9.049 2.264 -15.328 1.00 83.38 93 LEU A O 1
ATOM 761 N N . LEU A 1 94 ? 11.112 1.503 -14.972 1.00 81.31 94 LEU A N 1
ATOM 762 C CA . LEU A 1 94 ? 10.993 1.493 -13.506 1.00 81.31 94 LEU A CA 1
ATOM 763 C C . LEU A 1 94 ? 10.763 2.869 -12.841 1.00 81.31 94 LEU A C 1
ATOM 765 O O . LEU A 1 94 ? 10.048 2.910 -11.835 1.00 81.31 94 LEU A O 1
ATOM 769 N N . PRO A 1 95 ? 11.287 4.000 -13.355 1.00 84.38 95 PRO A N 1
ATOM 770 C CA . PRO A 1 95 ? 10.922 5.325 -12.861 1.00 84.38 95 PRO A CA 1
ATOM 771 C C . PRO A 1 95 ? 9.423 5.620 -12.971 1.00 84.38 95 PRO A C 1
ATOM 773 O O . PRO A 1 95 ? 8.859 6.226 -12.059 1.00 84.38 95 PRO A O 1
ATOM 776 N N . ASP A 1 96 ? 8.764 5.174 -14.041 1.00 86.44 96 ASP A N 1
ATOM 777 C CA . ASP A 1 96 ? 7.321 5.363 -14.209 1.00 86.44 96 ASP A CA 1
ATOM 778 C C . ASP A 1 96 ? 6.530 4.437 -13.283 1.00 86.44 96 ASP A C 1
ATOM 780 O O . ASP A 1 96 ? 5.595 4.892 -12.620 1.00 86.44 96 ASP A O 1
ATOM 784 N N . ALA A 1 97 ? 6.991 3.196 -13.091 1.00 84.62 97 ALA A N 1
ATOM 785 C CA . ALA A 1 97 ? 6.457 2.319 -12.049 1.00 84.62 97 ALA A CA 1
ATOM 786 C C . ALA A 1 97 ? 6.579 2.955 -10.649 1.00 84.62 97 ALA A C 1
ATOM 788 O O . ALA A 1 97 ? 5.644 2.888 -9.852 1.00 84.62 97 ALA A O 1
ATOM 789 N N . ALA A 1 98 ? 7.696 3.632 -10.349 1.00 83.38 98 ALA A N 1
ATOM 790 C CA . ALA A 1 98 ? 7.893 4.339 -9.082 1.00 83.38 98 ALA A CA 1
ATOM 791 C C . ALA A 1 98 ? 6.931 5.523 -8.906 1.00 83.38 98 ALA A C 1
ATOM 793 O O . ALA A 1 98 ? 6.468 5.769 -7.790 1.00 83.38 98 ALA A O 1
ATOM 794 N N . LYS A 1 99 ? 6.631 6.261 -9.984 1.00 88.25 99 LYS A N 1
ATOM 795 C CA . LYS A 1 99 ? 5.653 7.360 -9.960 1.00 88.25 99 LYS A CA 1
ATOM 796 C C . LYS A 1 99 ? 4.246 6.837 -9.695 1.00 88.25 99 LYS A C 1
ATOM 798 O O . LYS A 1 99 ? 3.568 7.387 -8.834 1.00 88.25 99 LYS A O 1
ATOM 803 N N . ILE A 1 100 ? 3.836 5.777 -10.396 1.00 88.25 100 ILE A N 1
ATOM 804 C CA . ILE A 1 100 ? 2.521 5.148 -10.213 1.00 88.25 100 ILE A CA 1
ATOM 805 C C . ILE A 1 100 ? 2.397 4.626 -8.779 1.00 88.25 100 ILE A C 1
ATOM 807 O O . ILE A 1 100 ? 1.479 5.012 -8.060 1.00 88.25 100 ILE A O 1
ATOM 811 N N . TYR A 1 101 ? 3.373 3.835 -8.323 1.00 83.75 101 TYR A N 1
ATOM 812 C CA . TYR A 1 101 ? 3.377 3.263 -6.976 1.00 83.75 101 TYR A CA 1
ATOM 813 C C . TYR A 1 101 ? 3.344 4.342 -5.884 1.00 83.75 101 TYR A C 1
ATOM 815 O O . TYR A 1 101 ? 2.599 4.239 -4.915 1.00 83.75 101 TYR A O 1
ATOM 823 N N . GLY A 1 102 ? 4.117 5.419 -6.044 1.00 85.19 102 GLY A N 1
ATOM 824 C CA . GLY A 1 102 ? 4.166 6.523 -5.083 1.00 85.19 102 GLY A CA 1
ATOM 825 C C . GLY A 1 102 ? 2.958 7.466 -5.120 1.00 85.19 102 GLY A C 1
ATOM 826 O O . GLY A 1 102 ? 2.865 8.355 -4.274 1.00 85.19 102 GLY A O 1
ATOM 827 N N . ASN A 1 103 ? 2.039 7.315 -6.078 1.00 89.62 103 ASN A N 1
ATOM 828 C CA . ASN A 1 103 ? 0.921 8.235 -6.253 1.00 89.62 103 ASN A CA 1
ATOM 829 C C . ASN A 1 103 ? -0.159 8.001 -5.189 1.00 89.62 103 ASN A C 1
ATOM 831 O O . ASN A 1 103 ? -0.921 7.045 -5.271 1.00 89.62 103 ASN A O 1
ATOM 835 N N . GLN A 1 104 ? -0.247 8.882 -4.193 1.00 89.31 104 GLN A N 1
ATOM 836 C CA . GLN A 1 104 ? -1.237 8.782 -3.112 1.00 89.31 104 GLN A CA 1
ATOM 837 C C . GLN A 1 104 ? -2.644 9.266 -3.510 1.00 89.31 104 GLN A C 1
ATOM 839 O O . GLN A 1 104 ? -3.591 9.062 -2.752 1.00 89.31 104 GLN A O 1
ATOM 844 N N . SER A 1 105 ? -2.789 9.876 -4.692 1.00 92.69 105 SER A N 1
ATOM 845 C CA . SER A 1 105 ? -4.041 10.448 -5.209 1.00 92.69 105 SER A CA 1
ATOM 846 C C . SER A 1 105 ? -4.869 9.474 -6.053 1.00 92.69 105 SER A C 1
ATOM 848 O O . SER A 1 105 ? -5.935 9.842 -6.532 1.00 92.69 105 SER A O 1
ATOM 850 N N . ILE A 1 106 ? -4.401 8.240 -6.248 1.00 90.56 106 ILE A N 1
ATOM 851 C CA . ILE A 1 106 ? -5.149 7.168 -6.922 1.00 90.56 106 ILE A CA 1
ATOM 852 C C . ILE A 1 106 ? -5.520 6.074 -5.922 1.00 90.56 106 ILE A C 1
ATOM 854 O O . ILE A 1 106 ? -4.904 5.971 -4.860 1.00 90.56 106 ILE A O 1
ATOM 858 N N . SER A 1 107 ? -6.532 5.265 -6.239 1.00 89.19 107 SER A N 1
ATOM 859 C CA . SER A 1 107 ? -6.886 4.092 -5.434 1.00 89.19 107 SER A CA 1
ATOM 860 C C . SER A 1 107 ? -5.878 2.957 -5.632 1.00 89.19 107 SER A C 1
ATOM 862 O O . SER A 1 107 ? -5.165 2.913 -6.638 1.00 89.19 107 SER A O 1
ATOM 864 N N . TYR A 1 108 ? -5.829 1.999 -4.699 1.00 83.69 108 TYR A N 1
ATOM 865 C CA . TYR A 1 108 ? -4.980 0.806 -4.848 1.00 83.69 108 TYR A CA 1
ATOM 866 C C . TYR A 1 108 ? -5.327 -0.006 -6.106 1.00 83.69 108 TYR A C 1
ATOM 868 O O . TYR A 1 108 ? -4.434 -0.547 -6.757 1.00 83.69 108 TYR A O 1
ATOM 876 N N . GLN A 1 109 ? -6.610 -0.057 -6.473 1.00 84.12 109 GLN A N 1
ATOM 877 C CA . GLN A 1 109 ? -7.073 -0.709 -7.695 1.00 84.12 109 GLN A CA 1
ATOM 878 C C . GLN A 1 109 ? -6.58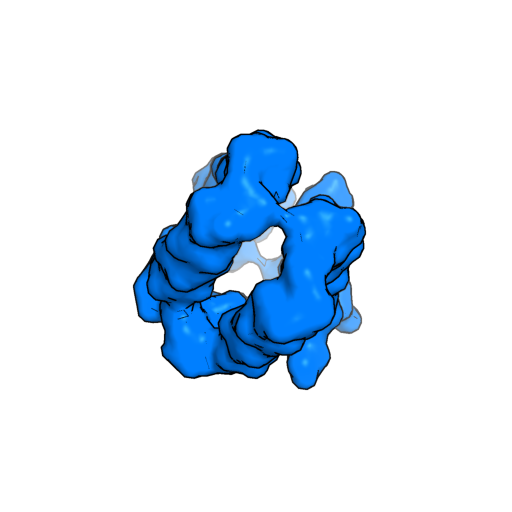1 0.036 -8.945 1.00 84.12 109 GLN A C 1
ATOM 880 O O . GLN A 1 109 ? -6.078 -0.589 -9.877 1.00 84.12 109 GLN A O 1
ATOM 885 N N . LYS A 1 110 ? -6.639 1.374 -8.950 1.00 88.38 110 LYS A N 1
ATOM 886 C CA . LYS A 1 110 ? -6.147 2.164 -10.083 1.00 88.38 110 LYS A CA 1
ATOM 887 C C . LYS A 1 110 ? -4.628 2.100 -10.231 1.00 88.38 110 LYS A C 1
ATOM 889 O O . LYS A 1 110 ? -4.125 2.034 -11.349 1.00 88.38 110 LYS A O 1
ATOM 894 N N . GLU A 1 111 ? -3.904 2.091 -9.115 1.00 86.94 111 GLU A N 1
ATOM 895 C CA . GLU A 1 111 ? -2.460 1.858 -9.106 1.00 86.94 111 GLU A CA 1
ATOM 896 C C . GLU A 1 111 ? -2.122 0.506 -9.737 1.00 86.94 111 GLU A C 1
ATOM 898 O O . GLU A 1 111 ? -1.245 0.422 -10.594 1.00 86.94 111 GLU A O 1
ATOM 903 N N . PHE A 1 112 ? -2.852 -0.543 -9.350 1.00 83.69 112 PHE A N 1
ATOM 904 C CA . PHE A 1 112 ? -2.689 -1.873 -9.918 1.00 83.69 112 PHE A CA 1
ATOM 905 C C . PHE A 1 112 ? -2.898 -1.884 -11.438 1.00 83.69 112 PHE A C 1
ATOM 907 O O . PHE A 1 112 ? -2.056 -2.406 -12.162 1.00 83.69 112 PHE A O 1
ATOM 914 N N . GLU A 1 113 ? -3.978 -1.275 -11.927 1.00 85.00 113 GLU A N 1
ATOM 915 C CA . GLU A 1 113 ? -4.273 -1.184 -13.363 1.00 85.00 113 GLU A CA 1
ATOM 916 C C . GLU A 1 113 ? -3.181 -0.449 -14.144 1.00 85.00 113 GLU A C 1
ATOM 918 O O . GLU A 1 113 ? -2.767 -0.912 -15.202 1.00 85.00 113 GLU A O 1
ATOM 923 N N . GLN A 1 114 ? -2.684 0.670 -13.614 1.00 87.31 114 GLN A N 1
ATOM 924 C CA . GLN A 1 114 ? -1.628 1.448 -14.265 1.00 87.31 114 GLN A CA 1
ATOM 925 C C . GLN A 1 114 ? -0.291 0.702 -14.284 1.00 87.31 114 GLN A C 1
ATOM 927 O O . GLN A 1 114 ? 0.412 0.722 -15.292 1.00 87.31 114 GLN A O 1
ATOM 932 N N . LEU A 1 115 ? 0.063 0.015 -13.192 1.00 82.94 115 LEU A N 1
ATOM 933 C CA . LEU A 1 115 ? 1.245 -0.849 -13.169 1.00 82.94 115 LEU A CA 1
ATOM 934 C C . LEU A 1 115 ? 1.086 -2.015 -14.148 1.00 82.94 115 LEU A C 1
ATOM 936 O O . LEU A 1 115 ? 2.035 -2.346 -14.853 1.00 82.94 115 LEU A O 1
ATOM 940 N N . LYS A 1 116 ? -0.113 -2.599 -14.230 1.00 81.25 116 LYS A N 1
ATOM 941 C CA . LYS A 1 116 ? -0.422 -3.671 -15.176 1.00 81.25 116 LYS A CA 1
ATOM 942 C C . LYS A 1 116 ? -0.203 -3.241 -16.609 1.00 81.25 116 LYS A C 1
ATOM 944 O O . LYS A 1 116 ? 0.537 -3.889 -17.332 1.00 81.25 116 LYS A O 1
ATOM 949 N N . GLU A 1 117 ? -0.809 -2.131 -16.998 1.00 84.62 117 GLU A N 1
ATOM 950 C CA . GLU A 1 117 ? -0.675 -1.581 -18.341 1.00 84.62 117 GLU A CA 1
ATOM 951 C C . GLU A 1 117 ? 0.789 -1.270 -18.688 1.00 84.62 117 GLU A C 1
ATOM 953 O O . GLU A 1 117 ? 1.240 -1.551 -19.800 1.00 84.62 117 GLU A O 1
ATOM 958 N N . LEU A 1 118 ? 1.551 -0.752 -17.720 1.00 84.19 118 LEU A N 1
ATOM 959 C CA . LEU A 1 118 ? 2.973 -0.472 -17.888 1.00 84.19 118 LEU A CA 1
ATOM 960 C C . LEU A 1 118 ? 3.787 -1.750 -18.161 1.00 84.19 118 LEU A C 1
ATOM 962 O O . LEU A 1 118 ? 4.660 -1.746 -19.026 1.00 84.19 118 LEU A O 1
ATOM 966 N N . PHE A 1 119 ? 3.512 -2.844 -17.443 1.00 78.56 119 PHE A N 1
ATOM 967 C CA . PHE A 1 119 ? 4.287 -4.085 -17.548 1.00 78.56 119 PHE A CA 1
ATOM 968 C C . PHE A 1 119 ? 3.773 -5.071 -18.608 1.00 78.56 119 PHE A C 1
ATOM 970 O O . PHE A 1 119 ? 4.576 -5.809 -19.183 1.00 78.56 119 PHE A O 1
ATOM 977 N N . ASP A 1 120 ? 2.477 -5.083 -18.920 1.00 78.00 120 ASP A N 1
ATOM 978 C CA . ASP A 1 120 ? 1.900 -5.941 -19.965 1.00 78.00 120 ASP A CA 1
ATOM 979 C C . ASP A 1 120 ? 2.493 -5.596 -21.336 1.00 78.00 120 ASP A C 1
ATOM 981 O O . ASP A 1 120 ? 2.856 -6.502 -22.095 1.00 78.00 120 ASP A O 1
ATOM 985 N N . ASN A 1 121 ? 2.687 -4.297 -21.585 1.00 75.69 121 ASN A N 1
ATOM 986 C CA . ASN A 1 121 ? 3.299 -3.742 -22.793 1.00 75.69 121 ASN A CA 1
ATOM 987 C C . ASN A 1 121 ? 4.836 -3.798 -22.797 1.00 75.69 121 ASN A C 1
ATOM 989 O O . ASN A 1 121 ? 5.459 -3.440 -23.796 1.00 75.69 121 ASN A O 1
ATOM 993 N N . ALA A 1 122 ? 5.459 -4.232 -21.700 1.00 79.69 122 ALA A N 1
ATOM 994 C CA . ALA A 1 122 ? 6.908 -4.315 -21.611 1.00 79.69 122 ALA A CA 1
ATOM 995 C C . ALA A 1 122 ? 7.455 -5.518 -22.397 1.00 79.69 122 ALA A C 1
ATOM 997 O O . ALA A 1 122 ? 6.804 -6.565 -22.511 1.00 79.69 122 ALA A O 1
ATOM 998 N N . SER A 1 123 ? 8.679 -5.394 -22.917 1.00 81.81 123 SER A N 1
ATOM 999 C CA . SER A 1 123 ? 9.320 -6.481 -23.657 1.00 81.81 123 SER A CA 1
ATOM 1000 C C . SER A 1 123 ? 9.586 -7.717 -22.786 1.00 81.81 123 SER A C 1
ATOM 1002 O O . SER A 1 123 ? 9.583 -7.685 -21.550 1.00 81.81 123 SER A O 1
ATOM 1004 N N . SER A 1 124 ? 9.886 -8.844 -23.436 1.00 80.25 124 SER A N 1
ATOM 1005 C CA . SER A 1 124 ? 10.319 -10.070 -22.753 1.00 80.25 124 SER A CA 1
ATOM 1006 C C . SER A 1 124 ? 11.596 -9.878 -21.929 1.00 80.25 124 SER A C 1
ATOM 1008 O O . SER A 1 124 ? 11.804 -10.607 -20.956 1.00 80.25 124 SER A O 1
ATOM 1010 N N . VAL A 1 125 ? 12.436 -8.906 -22.300 1.00 79.00 125 VAL A N 1
ATOM 1011 C CA . VAL A 1 125 ? 13.651 -8.529 -21.570 1.00 79.00 125 VAL A CA 1
ATOM 1012 C C . VAL A 1 125 ? 13.271 -7.917 -20.227 1.00 79.00 125 VAL A C 1
ATOM 1014 O O . VAL A 1 125 ? 13.684 -8.430 -19.190 1.00 79.00 125 VAL A O 1
ATOM 1017 N N . VAL A 1 126 ? 12.376 -6.926 -20.230 1.00 76.62 126 VAL A N 1
ATOM 1018 C CA . VAL A 1 126 ? 11.863 -6.306 -19.000 1.00 76.62 126 VAL A CA 1
ATOM 1019 C C . VAL A 1 126 ? 11.180 -7.341 -18.107 1.00 76.62 126 VAL A C 1
ATOM 1021 O O . VAL A 1 126 ? 11.446 -7.406 -16.910 1.00 76.62 126 VAL A O 1
ATOM 1024 N N . LYS A 1 127 ? 10.350 -8.220 -18.678 1.00 73.81 127 LYS A N 1
ATOM 1025 C CA . LYS A 1 127 ? 9.684 -9.293 -17.916 1.00 73.81 127 LYS A CA 1
ATOM 1026 C C . LYS A 1 127 ? 10.679 -10.285 -17.301 1.00 73.81 127 LYS A C 1
ATOM 1028 O O . LYS A 1 127 ? 10.419 -10.814 -16.222 1.00 73.81 127 LYS A O 1
ATOM 1033 N N . SER A 1 128 ? 11.812 -10.538 -17.955 1.00 75.44 128 SER A N 1
ATOM 1034 C CA . SER A 1 128 ? 12.875 -11.411 -17.434 1.00 75.44 128 SER A CA 1
ATOM 1035 C C . SER A 1 128 ? 13.673 -10.729 -16.325 1.00 75.44 128 SER A C 1
ATOM 1037 O O . SER A 1 128 ? 13.885 -11.322 -15.268 1.00 75.44 128 SER A O 1
ATOM 1039 N N . ASP A 1 129 ? 14.016 -9.459 -16.513 1.00 73.25 129 ASP A N 1
ATOM 1040 C CA . ASP A 1 129 ? 14.672 -8.623 -15.511 1.00 73.25 129 ASP A CA 1
ATOM 1041 C C . ASP A 1 129 ? 13.828 -8.475 -14.238 1.00 73.25 129 ASP A C 1
ATOM 1043 O O . ASP A 1 129 ? 14.336 -8.561 -13.118 1.00 73.25 129 ASP A O 1
ATOM 1047 N N . LEU A 1 130 ? 12.510 -8.329 -14.379 1.00 68.88 130 LEU A N 1
ATOM 1048 C CA . LEU A 1 130 ? 11.589 -8.243 -13.245 1.00 68.88 130 LEU A CA 1
ATOM 1049 C C . LEU A 1 130 ? 11.534 -9.532 -12.414 1.00 68.88 130 LEU A C 1
ATOM 1051 O O . LEU A 1 130 ? 11.310 -9.463 -11.205 1.00 68.88 130 LEU A O 1
ATOM 1055 N N . LYS A 1 131 ? 11.813 -10.700 -13.005 1.00 66.25 131 LYS A N 1
ATOM 1056 C CA . LYS A 1 131 ? 11.942 -11.960 -12.249 1.00 66.25 131 LYS A CA 1
ATOM 1057 C C . LYS A 1 131 ? 13.186 -11.974 -11.355 1.00 66.25 131 LYS A C 1
ATOM 1059 O O . LYS A 1 131 ? 13.160 -12.601 -10.297 1.00 66.25 131 LYS A O 1
ATOM 1064 N N . LEU A 1 132 ? 14.248 -11.251 -11.727 1.00 60.47 132 LEU A N 1
ATOM 1065 C CA . LEU A 1 132 ? 15.493 -11.149 -10.948 1.00 60.47 132 LEU A CA 1
ATOM 1066 C C . LEU A 1 132 ? 15.348 -10.293 -9.684 1.00 60.47 132 LEU A C 1
ATOM 1068 O O . LEU A 1 132 ? 16.222 -10.311 -8.816 1.00 60.47 132 LEU A O 1
ATOM 1072 N N . PHE A 1 133 ? 14.259 -9.534 -9.550 1.00 58.41 133 PHE A N 1
ATOM 1073 C CA . PHE A 1 133 ? 14.084 -8.627 -8.422 1.00 58.41 133 PHE A CA 1
ATOM 1074 C C . PHE A 1 133 ? 13.866 -9.328 -7.067 1.00 58.41 133 PHE A C 1
ATOM 1076 O O . PHE A 1 133 ? 14.134 -8.693 -6.039 1.00 58.41 133 PHE A O 1
ATOM 1083 N N . GLY A 1 134 ? 13.452 -10.605 -7.046 1.00 49.06 134 GLY A N 1
ATOM 1084 C CA . GLY A 1 134 ? 13.221 -11.388 -5.821 1.00 49.06 134 GLY A CA 1
ATOM 1085 C C . GLY A 1 134 ? 12.210 -10.751 -4.847 1.00 49.06 134 GLY A C 1
ATOM 1086 O O . GLY A 1 134 ? 11.743 -9.630 -5.048 1.00 49.06 134 GLY A O 1
ATOM 1087 N N . GLU A 1 135 ? 11.838 -11.457 -3.774 1.00 45.19 135 GLU A N 1
ATOM 1088 C CA . GLU A 1 135 ? 10.895 -10.971 -2.746 1.00 45.19 135 GLU A CA 1
ATOM 1089 C C . GLU A 1 135 ? 11.479 -9.753 -2.007 1.00 45.19 135 GLU A C 1
ATOM 1091 O O . GLU A 1 135 ? 12.344 -9.871 -1.138 1.00 45.19 135 GLU A O 1
ATOM 1096 N N . PRO A 1 136 ? 11.164 -8.540 -2.482 1.00 44.19 136 PRO A N 1
ATOM 1097 C CA . PRO A 1 136 ? 9.946 -7.829 -2.105 1.00 44.19 136 PRO A CA 1
ATOM 1098 C C . PRO A 1 136 ? 9.094 -7.383 -3.303 1.00 44.19 136 PRO A C 1
ATOM 1100 O O . PRO A 1 136 ? 8.104 -6.680 -3.122 1.00 44.19 136 PRO A O 1
ATOM 1103 N N . PHE A 1 137 ? 9.472 -7.780 -4.521 1.00 45.44 137 PHE A N 1
ATOM 1104 C CA . PHE A 1 137 ? 8.717 -7.493 -5.741 1.00 45.44 137 PHE A CA 1
ATOM 1105 C C . PHE A 1 137 ? 7.702 -8.571 -6.084 1.00 45.44 137 PHE A C 1
ATOM 1107 O O . PHE A 1 137 ? 6.983 -8.401 -7.058 1.00 45.44 137 PHE A O 1
ATOM 1114 N N . THR A 1 138 ? 7.563 -9.634 -5.289 1.00 42.72 138 THR A N 1
ATOM 1115 C CA . THR A 1 138 ? 6.520 -10.648 -5.496 1.00 42.72 138 THR A CA 1
ATOM 1116 C C . THR A 1 138 ? 5.110 -10.058 -5.522 1.00 42.72 138 THR A C 1
ATOM 1118 O O . THR A 1 138 ? 4.253 -10.640 -6.160 1.00 42.72 138 THR A O 1
ATOM 1121 N N . PHE A 1 139 ? 4.864 -8.878 -4.949 1.00 46.16 139 PHE A N 1
ATOM 1122 C CA . PHE A 1 139 ? 3.566 -8.190 -5.044 1.00 46.16 139 PHE A CA 1
ATOM 1123 C C . PHE A 1 139 ? 3.332 -7.425 -6.356 1.00 46.16 139 PHE A C 1
ATOM 1125 O O . PHE A 1 139 ? 2.190 -7.133 -6.681 1.00 46.16 139 PHE A O 1
ATOM 1132 N N . ILE A 1 140 ? 4.392 -7.084 -7.095 1.00 43.47 140 ILE A N 1
ATOM 1133 C CA . ILE A 1 140 ? 4.300 -6.537 -8.459 1.00 43.47 140 ILE A CA 1
ATOM 1134 C C . ILE A 1 140 ? 4.418 -7.696 -9.460 1.00 43.47 140 ILE A C 1
ATOM 1136 O O . ILE A 1 140 ? 3.678 -7.759 -10.421 1.00 43.47 140 ILE A O 1
ATOM 1140 N N . ALA A 1 141 ? 5.284 -8.675 -9.206 1.00 37.09 141 ALA A N 1
ATOM 1141 C CA . ALA A 1 141 ? 5.544 -9.796 -10.097 1.00 37.09 141 ALA A CA 1
ATOM 1142 C C . ALA A 1 141 ? 4.465 -10.900 -10.067 1.00 37.09 141 ALA A C 1
ATOM 1144 O O . ALA A 1 141 ? 4.222 -11.495 -11.107 1.00 37.09 141 ALA A O 1
ATOM 1145 N N . LYS A 1 142 ? 3.792 -11.194 -8.938 1.00 40.34 142 LYS A N 1
ATOM 1146 C CA . LYS A 1 142 ? 2.769 -12.269 -8.889 1.00 40.34 142 LYS A CA 1
ATOM 1147 C C . LYS A 1 142 ? 1.478 -11.941 -9.639 1.00 40.34 142 LYS A C 1
ATOM 1149 O O . LYS A 1 142 ? 0.766 -12.868 -9.993 1.00 40.34 142 LYS A O 1
ATOM 1154 N N . ASP A 1 143 ? 1.179 -10.668 -9.883 1.00 38.06 143 ASP A N 1
ATOM 1155 C CA . ASP A 1 143 ? 0.001 -10.288 -10.669 1.00 38.06 143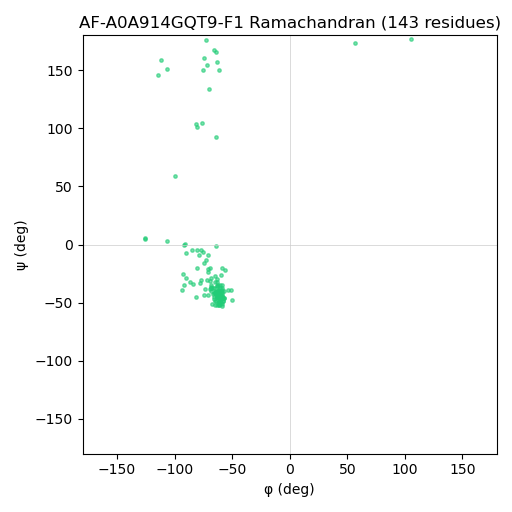 ASP A CA 1
ATOM 1156 C C . ASP A 1 143 ? 0.300 -10.172 -12.189 1.00 38.06 143 ASP A C 1
ATOM 1158 O O . ASP A 1 143 ? -0.632 -9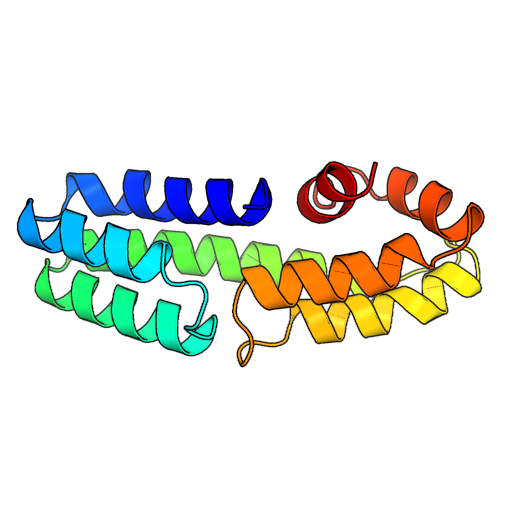.991 -12.976 1.00 38.06 143 ASP A O 1
ATOM 1162 N N . PHE A 1 144 ? 1.575 -10.276 -12.610 1.00 36.97 144 PHE A N 1
ATOM 1163 C CA . PHE A 1 144 ? 2.031 -10.110 -14.010 1.00 36.97 144 PHE A CA 1
ATOM 1164 C C . PHE A 1 144 ? 2.851 -11.294 -14.562 1.00 36.97 144 PHE A C 1
ATOM 1166 O O . PHE A 1 144 ? 3.370 -11.206 -15.679 1.00 36.97 144 PHE A O 1
ATOM 1173 N N . ILE A 1 145 ? 2.992 -12.383 -13.796 1.00 34.41 145 ILE A N 1
ATOM 1174 C CA . ILE A 1 145 ? 3.582 -13.664 -14.231 1.00 34.41 145 ILE A CA 1
ATOM 1175 C C . ILE A 1 145 ? 2.480 -14.714 -14.319 1.00 34.41 145 ILE A C 1
ATOM 1177 O O . ILE A 1 145 ? 1.683 -14.798 -13.361 1.00 34.41 145 ILE A O 1
#

Foldseek 3Di:
DAPLLVVLLCLLCVQQVVLADPVLSVVSNVLSPDQFDFLQRSLVVCCVSQVVSDDSSNVSSVVSVVVVVVLLVVQLCCLQPPDPVADPQLVVLSVVLSVLSPDRRHGPVVSLVVLQVSPVPGDPSNLVVLVVPPPVCCSSNVRND

Nearest PDB structures (foldseek):
  3min-assembly1_A  TM=3.304E-01  e=2.936E+00  Azotobacter vinelandii

pLDDT: mean 80.02, std 14.36, range [34.41, 94.75]

Mean predicted aligned error: 6.77 Å

Radius of gyration: 16.85 Å; Cα contacts (8 Å, |Δi|>4): 112; chains: 1; bounding box: 44×24×46 Å

Secondary structure (DSSP, 8-state):
--HHHHHHHHHHHHHHGGGS-HHHHHHHHHHHT-TTS-HHHHHHHHHHHHHHH-HHHHHHHHHHHHHHHHHHHHHHHHHH---TTS-HHHHHHHHHHHHHHH-TTS-HHHHHHHHHHHHHTS-HHHHHHHHTT-TTSHHHHTTT-

Solvent-accessible surface area (backbone atoms only — not comparable to full-atom values): 8078 Å² total; per-residue (Å²): 133,57,69,60,61,48,53,56,40,51,50,52,46,68,63,40,37,87,56,38,54,75,69,52,37,50,52,50,52,54,54,68,68,43,67,80,44,21,47,50,56,44,52,52,53,53,51,52,53,25,58,77,53,32,71,71,27,38,49,48,51,50,56,51,50,52,54,49,52,54,49,49,51,52,50,44,49,53,36,66,63,63,57,89,92,45,56,70,69,40,56,65,50,31,53,56,49,35,51,48,71,67,44,47,83,40,13,70,59,53,38,50,51,54,49,44,58,59,54,72,75,42,53,73,63,39,59,51,53,57,64,72,62,46,90,82,42,52,73,64,43,61,82,77,103